Protein AF-A0A4Y9Z5E1-F1 (afdb_monomer_lite)

Secondary structure (DSSP, 8-state):
--HHHHHHHHHHHHHHHHHHHHHHHHHHHHHHHHHHHHHHHH-HHHH-SSSS-TT-TTTHHHHHHHHHHHHHHHHHHHHHHHHHHHHHHHHHHHHHHHHHHHHHHHHHTT----HHHHHHHHHHHHHHHHHTS--

Sequence (135 aa):
MDRATRKQDVEQAYELQTKAGLEGAARATMLGTGLAVLGHYTWPTFRRRWTTHRVSRRQTLPFKGFLVTIFTVFGLVIGAENALLAHEAERRSTEGAIRKEARIDLARRGLVATETEIAKWKAERFAAQQASRPS

pLDDT: mean 83.49, std 12.37, range [49.0, 95.38]

Radius of gyration: 27.09 Å; chains: 1; bounding box: 61×29×75 Å

Foldseek 3Di:
DDPVVVVVVVVVLVVQLQVQLQVQLVVLLVVLLVVLVVCCVPDCVNPPPDDDDPDCPPPCVVVSVVSSVVSNNVRNVVSSVVRNVVVVVVVVVVVVVLLVVQCVVCVVVVHHSDPVSSVVVVVVVVVVVVVPDDD

Organism: NCBI:txid34475

Structure (mmCIF, N/CA/C/O backbone):
data_AF-A0A4Y9Z5E1-F1
#
_entry.id   AF-A0A4Y9Z5E1-F1
#
loop_
_atom_site.group_PDB
_atom_site.id
_atom_site.type_symbol
_atom_site.label_atom_id
_atom_site.label_alt_id
_atom_site.label_comp_id
_atom_site.label_asym_id
_atom_site.label_entity_id
_atom_site.label_seq_id
_atom_site.pdbx_PDB_ins_code
_atom_site.Cartn_x
_atom_site.Cartn_y
_atom_site.Cartn_z
_atom_site.occupancy
_atom_site.B_iso_or_equiv
_atom_site.auth_seq_id
_atom_site.auth_comp_id
_atom_site.auth_asym_id
_atom_site.auth_atom_id
_atom_site.pdbx_PDB_model_num
ATOM 1 N N . MET A 1 1 ? -7.078 6.891 22.850 1.00 54.81 1 MET A N 1
ATOM 2 C CA . MET A 1 1 ? -5.973 6.180 22.174 1.00 54.81 1 MET A CA 1
ATOM 3 C C . MET A 1 1 ? -4.675 6.706 22.733 1.00 54.81 1 MET A C 1
ATOM 5 O O . MET A 1 1 ? -4.507 7.919 22.775 1.00 54.81 1 MET A O 1
ATOM 9 N N . ASP A 1 2 ? -3.814 5.814 23.207 1.00 78.06 2 ASP A N 1
ATOM 10 C CA . ASP A 1 2 ? -2.522 6.190 23.768 1.00 78.06 2 ASP A CA 1
ATOM 11 C C . ASP A 1 2 ? -1.522 6.530 22.644 1.00 78.06 2 ASP A C 1
ATOM 13 O O . ASP A 1 2 ? -1.598 5.991 21.534 1.00 78.06 2 ASP A O 1
ATOM 17 N N . ARG A 1 3 ? -0.588 7.452 22.903 1.00 78.25 3 ARG A N 1
ATOM 18 C CA . ARG A 1 3 ? 0.410 7.907 21.915 1.00 78.25 3 ARG A CA 1
ATOM 19 C C . ARG A 1 3 ? 1.299 6.750 21.454 1.00 78.25 3 ARG A C 1
ATOM 21 O O . ARG A 1 3 ? 1.711 6.733 20.294 1.00 78.25 3 ARG A O 1
ATOM 28 N N . ALA A 1 4 ? 1.560 5.798 22.349 1.00 78.12 4 ALA A N 1
ATOM 29 C CA . ALA A 1 4 ? 2.317 4.585 22.066 1.00 78.12 4 ALA A CA 1
ATOM 30 C C . ALA A 1 4 ? 1.601 3.685 21.045 1.00 78.12 4 ALA A C 1
ATOM 32 O O . ALA A 1 4 ? 2.211 3.304 20.048 1.00 78.12 4 ALA A O 1
ATOM 33 N N . THR A 1 5 ? 0.299 3.437 21.226 1.00 79.75 5 THR A N 1
ATOM 34 C CA . THR A 1 5 ? -0.511 2.619 20.305 1.00 79.75 5 THR A CA 1
ATOM 35 C C . THR A 1 5 ? -0.575 3.242 18.913 1.00 79.75 5 THR A C 1
ATOM 37 O O . THR A 1 5 ? -0.329 2.566 17.923 1.00 79.75 5 THR A O 1
ATOM 40 N N . ARG A 1 6 ? -0.783 4.566 18.829 1.00 81.69 6 ARG A N 1
ATOM 41 C CA . ARG A 1 6 ? -0.787 5.274 17.538 1.00 81.69 6 ARG A CA 1
ATOM 42 C C . ARG A 1 6 ? 0.555 5.162 16.814 1.00 81.69 6 ARG A C 1
ATOM 44 O O . ARG A 1 6 ? 0.583 5.049 15.596 1.00 81.69 6 ARG A O 1
ATOM 51 N N . LYS A 1 7 ? 1.670 5.235 17.548 1.00 84.62 7 LYS A N 1
ATOM 52 C CA . LYS A 1 7 ? 3.004 5.104 16.952 1.00 84.62 7 LYS A CA 1
ATOM 53 C C . LYS A 1 7 ? 3.216 3.695 16.393 1.00 84.62 7 LYS A C 1
ATOM 55 O O . LYS A 1 7 ? 3.721 3.572 15.288 1.00 84.62 7 LYS A O 1
ATOM 60 N N . GLN A 1 8 ? 2.792 2.667 17.127 1.00 86.19 8 GLN A N 1
ATOM 61 C CA . GLN A 1 8 ? 2.871 1.275 16.677 1.00 86.19 8 GLN A CA 1
ATOM 62 C C . GLN A 1 8 ? 2.024 1.020 15.426 1.00 86.19 8 GLN A C 1
ATOM 64 O O . GLN A 1 8 ? 2.520 0.404 14.489 1.00 86.19 8 GLN A O 1
ATOM 69 N N . ASP A 1 9 ? 0.793 1.539 15.378 1.00 84.81 9 ASP A N 1
ATOM 70 C CA . ASP A 1 9 ? -0.071 1.406 14.197 1.00 84.81 9 ASP A CA 1
ATOM 71 C C . ASP A 1 9 ? 0.572 2.047 12.949 1.00 84.81 9 ASP A C 1
ATOM 73 O O . ASP A 1 9 ? 0.539 1.470 11.863 1.00 84.81 9 ASP A O 1
ATOM 77 N N . VAL A 1 10 ? 1.194 3.224 13.101 1.00 87.38 10 VAL A N 1
ATOM 78 C CA . VAL A 1 10 ? 1.891 3.918 12.002 1.00 87.38 10 VAL A CA 1
ATOM 79 C C . VAL A 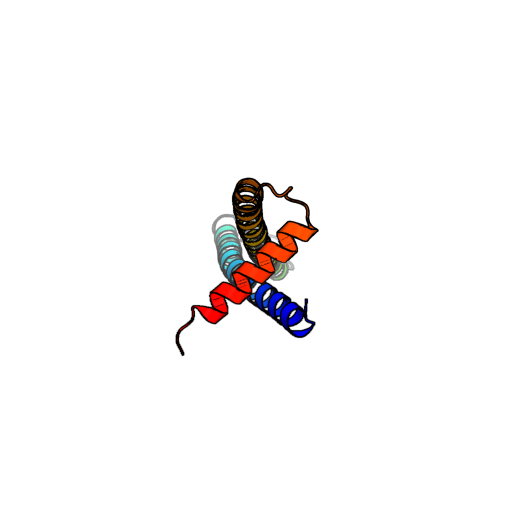1 10 ? 3.127 3.147 11.544 1.00 87.38 10 VAL A C 1
ATOM 81 O O . VAL A 1 10 ? 3.331 2.999 10.343 1.00 87.38 10 VAL A O 1
ATOM 84 N N . GLU A 1 11 ? 3.935 2.648 12.480 1.00 89.31 11 GLU A N 1
ATOM 85 C CA . GLU A 1 11 ? 5.130 1.855 12.166 1.00 89.31 11 GLU A CA 1
ATOM 86 C C . GLU A 1 11 ? 4.749 0.589 11.388 1.00 89.31 11 GLU A C 1
ATOM 88 O O . GLU A 1 11 ? 5.323 0.296 10.343 1.00 89.31 11 GLU A O 1
ATOM 93 N N . GLN A 1 12 ? 3.705 -0.113 11.837 1.00 87.19 12 GLN A N 1
ATOM 94 C CA . GLN A 1 12 ? 3.227 -1.330 11.190 1.00 87.19 12 GLN A CA 1
ATOM 95 C C . GLN A 1 12 ? 2.697 -1.065 9.773 1.00 87.19 12 GLN A C 1
ATOM 97 O O . GLN A 1 12 ? 3.001 -1.817 8.844 1.00 87.19 12 GLN A O 1
ATOM 102 N N . ALA A 1 13 ? 1.930 0.013 9.584 1.00 87.69 13 ALA A N 1
ATOM 103 C CA . ALA A 1 13 ? 1.466 0.419 8.259 1.00 87.69 13 ALA A CA 1
ATOM 104 C C . ALA A 1 13 ? 2.643 0.782 7.337 1.00 87.69 13 ALA A C 1
ATOM 106 O O . ALA A 1 13 ? 2.660 0.391 6.168 1.00 87.69 13 ALA A O 1
ATOM 107 N N . TYR A 1 14 ? 3.652 1.476 7.871 1.00 88.06 14 TYR A N 1
ATOM 108 C CA . TYR A 1 14 ? 4.848 1.863 7.129 1.00 88.06 14 TYR A CA 1
ATOM 109 C C . TYR A 1 14 ? 5.691 0.655 6.699 1.00 88.06 14 TYR A C 1
ATOM 111 O O . TYR A 1 14 ? 6.119 0.583 5.544 1.00 88.06 14 TYR A O 1
ATOM 119 N N . GLU A 1 15 ? 5.901 -0.321 7.584 1.00 91.75 15 GLU A N 1
ATOM 120 C CA . GLU A 1 15 ? 6.613 -1.560 7.253 1.00 91.75 15 GLU A CA 1
ATOM 121 C C . GLU A 1 15 ? 5.899 -2.340 6.142 1.00 91.75 15 GLU A C 1
ATOM 123 O O . GLU A 1 15 ? 6.536 -2.777 5.176 1.00 91.75 15 GLU A O 1
ATOM 128 N N . LEU A 1 16 ? 4.571 -2.467 6.237 1.00 91.00 16 LEU A N 1
ATOM 129 C CA . LEU A 1 16 ? 3.755 -3.143 5.230 1.00 91.00 16 LEU A CA 1
ATOM 130 C C . LEU A 1 16 ? 3.856 -2.442 3.868 1.00 91.00 16 LEU A C 1
ATOM 132 O O . LEU A 1 16 ? 4.107 -3.093 2.850 1.00 91.00 16 LEU A O 1
ATOM 136 N N . GLN A 1 17 ? 3.714 -1.116 3.860 1.00 90.81 17 GLN A N 1
ATOM 137 C CA . GLN A 1 17 ? 3.799 -0.294 2.657 1.00 90.81 17 GLN A CA 1
ATOM 138 C C . GLN A 1 17 ? 5.187 -0.376 2.013 1.00 90.81 17 GLN A C 1
ATOM 140 O O . GLN A 1 17 ? 5.301 -0.540 0.798 1.00 90.81 17 GLN A O 1
ATOM 145 N N . THR A 1 18 ? 6.247 -0.312 2.820 1.00 91.62 18 THR A N 1
ATOM 146 C CA . THR A 1 18 ? 7.635 -0.369 2.342 1.00 91.62 18 THR A CA 1
ATOM 147 C C . THR A 1 18 ? 7.948 -1.731 1.733 1.00 91.62 18 THR A C 1
ATOM 149 O O . THR A 1 18 ? 8.514 -1.807 0.641 1.00 91.62 18 THR A O 1
ATOM 152 N N . LYS A 1 19 ? 7.540 -2.819 2.397 1.00 93.25 19 LYS A N 1
ATOM 153 C CA . LYS A 1 19 ? 7.755 -4.183 1.905 1.00 93.25 19 LYS A CA 1
ATOM 154 C C . LYS A 1 19 ? 7.018 -4.433 0.590 1.00 93.25 19 LYS A C 1
ATOM 156 O O . LYS A 1 19 ? 7.622 -4.926 -0.362 1.00 93.25 19 LYS A O 1
ATOM 161 N N . ALA A 1 20 ? 5.738 -4.070 0.523 1.00 93.06 20 ALA A N 1
ATOM 162 C CA . ALA A 1 20 ? 4.932 -4.246 -0.682 1.00 93.06 20 ALA A CA 1
ATOM 163 C C . ALA A 1 20 ? 5.401 -3.347 -1.833 1.00 93.06 20 ALA A C 1
ATOM 165 O O . ALA A 1 20 ? 5.439 -3.781 -2.985 1.00 93.06 20 ALA A O 1
ATOM 166 N N . GLY A 1 21 ? 5.821 -2.117 -1.524 1.00 92.25 21 GLY A N 1
ATOM 167 C CA . GLY A 1 21 ? 6.448 -1.224 -2.488 1.00 92.25 21 GLY A CA 1
ATOM 168 C C . GLY A 1 21 ? 7.728 -1.829 -3.059 1.00 92.25 21 GLY A C 1
ATOM 169 O O . GLY A 1 21 ? 7.885 -1.890 -4.275 1.00 92.25 21 GLY A O 1
ATOM 170 N N . LEU A 1 22 ? 8.628 -2.337 -2.212 1.00 94.69 22 LEU A N 1
ATOM 171 C CA . LEU A 1 22 ? 9.879 -2.951 -2.665 1.00 94.69 22 LEU A CA 1
ATOM 172 C C . LEU A 1 22 ? 9.628 -4.166 -3.571 1.00 94.69 22 LEU A C 1
ATOM 174 O O . LEU A 1 22 ? 10.275 -4.317 -4.609 1.00 94.69 22 LEU A O 1
ATOM 178 N N . GLU A 1 23 ? 8.660 -5.007 -3.212 1.00 94.38 23 GLU A N 1
ATOM 179 C CA . GLU A 1 23 ? 8.245 -6.144 -4.032 1.00 94.38 23 GLU A CA 1
ATOM 180 C C . GLU A 1 23 ? 7.656 -5.699 -5.381 1.00 94.38 23 GLU A C 1
ATOM 182 O O . GLU A 1 23 ? 8.024 -6.235 -6.432 1.00 94.38 23 GLU A O 1
ATOM 187 N N . GLY A 1 24 ? 6.786 -4.685 -5.376 1.00 92.44 24 GLY A N 1
ATOM 188 C CA . GLY A 1 24 ? 6.225 -4.091 -6.588 1.00 92.44 24 GLY A CA 1
ATOM 189 C C . GLY A 1 24 ? 7.302 -3.488 -7.493 1.00 92.44 24 GLY A C 1
ATOM 190 O O . GLY A 1 24 ? 7.312 -3.741 -8.701 1.00 92.44 24 GLY A O 1
ATOM 191 N N . ALA A 1 25 ? 8.262 -2.770 -6.909 1.00 93.06 25 ALA A N 1
ATOM 192 C CA . ALA A 1 25 ? 9.406 -2.198 -7.608 1.00 93.06 25 ALA A CA 1
ATOM 193 C C . ALA A 1 25 ? 10.262 -3.287 -8.262 1.00 93.06 25 ALA A C 1
ATOM 195 O O . ALA A 1 25 ? 10.591 -3.179 -9.444 1.00 93.06 25 ALA A O 1
ATOM 196 N N . ALA A 1 26 ? 10.587 -4.360 -7.536 1.00 95.38 26 ALA A N 1
ATOM 197 C CA . ALA A 1 26 ? 11.366 -5.478 -8.062 1.00 95.38 26 ALA A CA 1
ATOM 198 C C . ALA A 1 26 ? 10.659 -6.150 -9.251 1.00 95.38 26 ALA A C 1
ATOM 200 O O . ALA A 1 26 ? 11.258 -6.323 -10.317 1.00 95.38 26 ALA A O 1
ATOM 201 N N . ARG A 1 27 ? 9.363 -6.459 -9.108 1.00 92.94 27 ARG A N 1
ATOM 202 C CA . ARG A 1 27 ? 8.545 -7.066 -10.172 1.00 92.94 27 ARG A CA 1
ATOM 203 C C . ARG A 1 27 ? 8.480 -6.176 -11.413 1.00 92.94 27 ARG A C 1
ATOM 205 O O . ARG A 1 27 ? 8.753 -6.641 -12.519 1.00 92.94 27 ARG A O 1
ATOM 212 N N . ALA A 1 28 ? 8.183 -4.891 -11.244 1.00 92.81 28 ALA A N 1
ATOM 213 C CA . ALA A 1 28 ? 8.081 -3.966 -12.366 1.00 92.81 28 ALA A CA 1
ATOM 214 C C . ALA A 1 28 ? 9.441 -3.668 -13.017 1.00 92.81 28 ALA A C 1
ATOM 216 O O . ALA A 1 28 ? 9.509 -3.525 -14.233 1.00 92.81 28 ALA A O 1
ATOM 217 N N . THR A 1 29 ? 10.536 -3.662 -12.252 1.00 93.81 29 THR A N 1
ATOM 218 C CA . THR A 1 29 ? 11.900 -3.534 -12.799 1.00 93.81 29 THR A CA 1
ATOM 219 C C . THR A 1 29 ? 12.241 -4.709 -13.710 1.00 93.81 29 THR A C 1
ATOM 221 O O . THR A 1 29 ? 12.797 -4.503 -14.791 1.00 93.81 29 THR A O 1
ATOM 224 N N . MET A 1 30 ? 11.883 -5.937 -13.313 1.00 93.56 30 MET A N 1
ATOM 225 C CA . MET A 1 30 ? 12.061 -7.119 -14.163 1.00 93.56 30 MET A CA 1
ATOM 226 C C . MET A 1 30 ? 11.261 -6.993 -15.462 1.00 93.56 30 MET A C 1
ATOM 228 O O . MET A 1 30 ? 11.810 -7.232 -16.538 1.00 93.56 30 MET A O 1
ATOM 232 N N . LEU A 1 31 ? 10.006 -6.538 -15.384 1.00 92.06 31 LEU A N 1
ATOM 233 C CA . LEU A 1 31 ? 9.174 -6.282 -16.564 1.00 92.06 31 LEU A CA 1
ATOM 234 C C . LEU A 1 31 ? 9.766 -5.185 -17.461 1.00 92.06 31 LEU A C 1
ATOM 236 O O . LEU A 1 31 ? 9.916 -5.393 -18.662 1.00 92.06 31 LEU A O 1
ATOM 240 N N . GLY A 1 32 ? 10.162 -4.046 -16.891 1.00 88.31 32 GLY A N 1
ATOM 241 C CA . GLY A 1 32 ? 10.751 -2.927 -17.627 1.00 88.31 32 GLY A CA 1
ATOM 242 C C . GLY A 1 32 ? 12.075 -3.295 -18.296 1.00 88.31 32 GLY A C 1
ATOM 243 O O . GLY A 1 32 ? 12.311 -2.941 -19.450 1.00 88.31 32 GLY A O 1
ATOM 244 N N . THR A 1 33 ? 12.913 -4.079 -17.614 1.00 90.56 33 THR A N 1
ATOM 245 C CA . THR A 1 33 ? 14.162 -4.610 -18.178 1.00 90.56 33 THR A CA 1
ATOM 246 C C . THR A 1 33 ? 13.868 -5.603 -19.298 1.00 90.56 33 THR A C 1
ATOM 248 O O . THR A 1 33 ? 14.461 -5.502 -20.371 1.00 90.56 33 THR A O 1
ATOM 251 N N . GLY A 1 34 ? 12.912 -6.514 -19.098 1.00 88.69 34 GLY A N 1
ATOM 252 C CA . GLY A 1 34 ? 12.457 -7.452 -20.123 1.00 88.69 34 GLY A CA 1
ATOM 253 C C . GLY A 1 34 ? 11.951 -6.738 -21.377 1.00 88.69 34 GLY A C 1
ATOM 254 O O . GLY A 1 34 ? 12.371 -7.069 -22.483 1.00 88.69 34 GLY A O 1
ATOM 255 N N . LEU A 1 35 ? 11.137 -5.691 -21.218 1.00 87.00 35 LEU A N 1
ATOM 256 C CA . LEU A 1 35 ? 10.654 -4.857 -22.321 1.00 87.00 35 LEU A CA 1
ATOM 257 C C . LEU A 1 35 ? 11.788 -4.093 -23.015 1.00 87.00 35 LEU A C 1
ATOM 259 O O . LEU A 1 35 ? 11.819 -4.026 -24.243 1.00 87.00 35 LEU A O 1
ATOM 263 N N . ALA A 1 36 ? 12.750 -3.556 -22.260 1.00 85.81 36 ALA A N 1
ATOM 264 C CA . ALA A 1 36 ? 13.911 -2.868 -22.822 1.00 85.81 36 ALA A CA 1
ATOM 265 C C . ALA A 1 36 ? 14.823 -3.819 -23.619 1.00 85.81 36 ALA A C 1
ATOM 267 O O . ALA A 1 36 ? 15.357 -3.438 -24.666 1.00 85.81 36 ALA A O 1
ATOM 268 N N . VAL A 1 37 ? 14.983 -5.058 -23.145 1.00 85.75 37 VAL A N 1
ATOM 269 C CA . VAL A 1 37 ? 15.709 -6.127 -23.839 1.00 85.75 37 VAL A CA 1
ATOM 270 C C . VAL A 1 37 ? 14.950 -6.531 -25.099 1.00 85.75 37 VAL A C 1
ATOM 272 O O . VAL A 1 37 ? 15.512 -6.447 -26.188 1.00 85.75 37 VAL A O 1
ATOM 275 N N . LEU A 1 38 ? 13.668 -6.882 -24.990 1.00 85.75 38 LEU A N 1
ATOM 276 C CA . LEU A 1 38 ? 12.841 -7.263 -26.135 1.00 85.75 38 LEU A CA 1
ATOM 277 C C . LEU A 1 38 ? 12.822 -6.168 -27.200 1.00 85.75 38 LEU A C 1
ATOM 279 O O . LEU A 1 38 ? 13.156 -6.448 -28.345 1.00 85.75 38 LEU A O 1
ATOM 283 N N . GLY A 1 39 ? 12.556 -4.914 -26.825 1.00 81.88 39 GLY A N 1
ATOM 284 C CA . GLY A 1 39 ? 12.573 -3.778 -27.750 1.00 81.88 39 GLY A CA 1
ATOM 285 C C . GLY A 1 39 ? 13.931 -3.574 -28.428 1.00 81.88 39 GLY A C 1
ATOM 286 O O . GLY A 1 39 ? 13.994 -3.196 -29.598 1.00 81.88 39 GLY A O 1
ATOM 287 N N . HIS A 1 40 ? 15.033 -3.894 -27.742 1.00 79.75 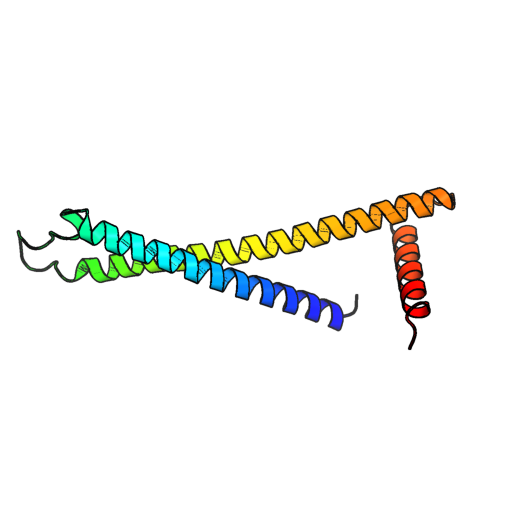40 HIS A N 1
ATOM 288 C CA . HIS A 1 40 ? 16.361 -3.883 -28.350 1.00 79.75 40 HIS A CA 1
ATOM 289 C C . HIS A 1 40 ? 16.569 -5.005 -29.382 1.00 79.75 40 HIS A C 1
ATOM 291 O O . HIS A 1 40 ? 17.344 -4.825 -30.332 1.00 79.75 40 HIS A O 1
ATOM 297 N N . TYR A 1 41 ? 15.901 -6.150 -29.215 1.00 78.19 41 TYR A N 1
ATOM 298 C CA . TYR A 1 41 ? 16.026 -7.285 -30.124 1.00 78.19 41 TYR A CA 1
ATOM 299 C C . TYR A 1 41 ? 15.014 -7.295 -31.276 1.00 78.19 41 TYR A C 1
ATOM 301 O O . TYR A 1 41 ? 15.362 -7.763 -32.359 1.00 78.19 41 TYR A O 1
ATOM 309 N N . THR A 1 42 ? 13.812 -6.754 -31.077 1.00 82.69 42 THR A N 1
ATOM 310 C CA . THR A 1 42 ? 12.715 -6.808 -32.053 1.00 82.69 42 THR A CA 1
ATOM 311 C C . THR A 1 42 ? 12.667 -5.600 -32.980 1.00 82.69 42 THR A C 1
ATOM 313 O O . THR A 1 42 ? 12.308 -5.758 -34.145 1.00 82.69 42 THR A O 1
ATOM 316 N N . TRP A 1 43 ? 13.059 -4.404 -32.521 1.00 72.12 43 TRP A N 1
ATOM 317 C CA . TRP A 1 43 ? 12.936 -3.192 -33.332 1.00 72.12 43 TRP A CA 1
ATOM 318 C C . TRP A 1 43 ? 14.271 -2.766 -33.954 1.00 72.12 43 TRP A C 1
ATOM 320 O O . TRP A 1 43 ? 15.198 -2.365 -33.236 1.00 72.12 43 TRP A O 1
ATOM 330 N N . PRO A 1 44 ? 14.374 -2.731 -35.298 1.00 64.25 44 PRO A N 1
ATOM 331 C CA . PRO A 1 44 ? 15.539 -2.188 -35.966 1.00 64.25 44 PRO A CA 1
ATOM 332 C C . PRO A 1 44 ? 15.783 -0.742 -35.554 1.00 64.25 44 PRO A C 1
ATOM 334 O O . PRO A 1 44 ? 16.906 -0.424 -35.254 1.00 64.25 44 PRO A O 1
ATOM 337 N N . THR A 1 45 ? 14.798 0.137 -35.400 1.00 63.56 45 THR A N 1
ATOM 338 C CA . THR A 1 45 ? 15.031 1.536 -34.968 1.00 63.56 45 THR A CA 1
ATOM 339 C C . THR A 1 45 ? 15.641 1.671 -33.560 1.00 63.56 45 THR A C 1
ATOM 341 O O . THR A 1 45 ? 16.442 2.576 -33.333 1.00 63.56 45 THR A O 1
ATOM 344 N N . PHE A 1 46 ? 15.371 0.732 -32.643 1.00 59.78 46 PHE A N 1
ATOM 345 C CA . PHE A 1 46 ? 15.982 0.657 -31.301 1.00 59.78 46 PHE A CA 1
ATOM 346 C C . PHE A 1 46 ? 17.385 0.010 -31.290 1.00 59.78 46 PHE A C 1
ATOM 348 O O . PHE A 1 46 ? 18.123 0.107 -30.301 1.00 59.78 46 PHE A O 1
ATOM 355 N N . ARG A 1 47 ? 17.760 -0.672 -32.382 1.00 59.97 47 ARG A N 1
ATOM 356 C CA . ARG A 1 47 ? 19.051 -1.361 -32.595 1.00 59.97 47 ARG A CA 1
ATOM 357 C C . ARG A 1 47 ? 19.964 -0.643 -33.609 1.00 59.97 47 ARG A C 1
ATOM 359 O O . ARG A 1 47 ? 21.185 -0.687 -33.503 1.00 59.97 47 ARG A O 1
ATOM 366 N N . ARG A 1 48 ? 19.375 0.028 -34.594 1.00 49.00 48 ARG A N 1
ATOM 367 C CA . ARG A 1 48 ? 19.912 0.442 -35.902 1.00 49.00 48 ARG A CA 1
ATOM 368 C C . ARG A 1 48 ? 20.018 1.961 -35.968 1.00 49.00 48 ARG A C 1
ATOM 370 O O . ARG A 1 48 ? 19.654 2.587 -36.954 1.00 49.00 48 ARG A O 1
ATOM 377 N N . ARG A 1 49 ? 20.615 2.552 -34.937 1.00 49.53 49 ARG A N 1
ATOM 378 C CA . ARG A 1 49 ? 21.305 3.844 -35.064 1.00 49.53 49 ARG A CA 1
ATOM 379 C C . ARG A 1 49 ? 22.786 3.595 -35.350 1.00 49.53 49 ARG A C 1
ATOM 381 O O . ARG A 1 49 ? 23.653 4.037 -34.604 1.00 49.53 49 ARG A O 1
ATOM 388 N N . TRP A 1 50 ? 23.060 2.769 -36.362 1.00 52.09 50 TRP A N 1
ATOM 389 C CA . TRP A 1 50 ? 24.414 2.295 -36.672 1.00 52.09 50 TRP A CA 1
ATOM 390 C C . TRP A 1 50 ? 24.827 2.479 -38.131 1.00 52.09 50 TRP A C 1
ATOM 392 O O . TRP A 1 50 ? 26.016 2.603 -38.386 1.00 52.09 50 TRP A O 1
ATOM 402 N N . THR A 1 51 ? 23.903 2.541 -39.091 1.00 55.75 51 THR A N 1
ATOM 403 C CA . THR A 1 51 ? 24.286 2.470 -40.516 1.00 55.75 51 THR A CA 1
ATOM 404 C C . THR A 1 51 ? 24.185 3.769 -41.306 1.00 55.75 51 THR A C 1
ATOM 406 O O . THR A 1 51 ? 24.567 3.771 -42.469 1.00 55.75 51 THR A O 1
ATOM 409 N N . THR A 1 52 ? 23.784 4.894 -40.708 1.00 56.66 52 THR A N 1
ATOM 410 C CA . THR A 1 52 ? 23.829 6.174 -41.431 1.00 56.66 52 THR A CA 1
ATOM 411 C C . THR A 1 52 ? 24.073 7.329 -40.459 1.00 56.66 52 THR A C 1
ATOM 413 O O . THR A 1 52 ? 23.262 7.596 -39.579 1.00 56.66 52 THR A O 1
ATOM 416 N N . HIS A 1 53 ? 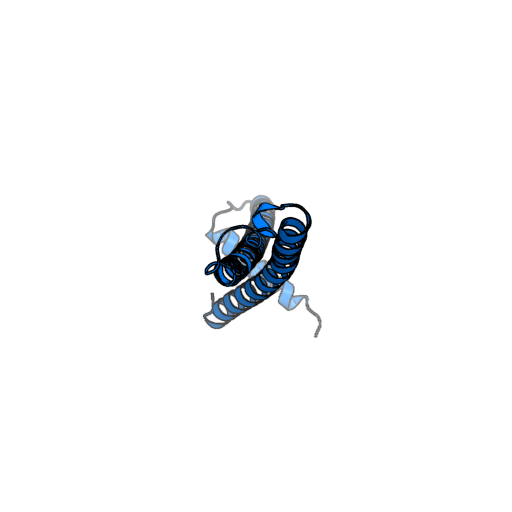25.235 7.967 -40.615 1.00 52.12 53 HIS A N 1
ATOM 417 C CA . HIS A 1 53 ? 25.811 9.077 -39.842 1.00 52.12 53 HIS A CA 1
ATOM 418 C C . HIS A 1 53 ? 26.286 8.810 -38.395 1.00 52.12 53 HIS A C 1
ATOM 420 O O . HIS A 1 53 ? 25.536 8.509 -37.466 1.00 52.12 53 HIS A O 1
ATOM 426 N N . ARG A 1 54 ? 27.612 8.975 -38.228 1.00 58.00 54 ARG A N 1
ATOM 427 C CA . ARG A 1 54 ? 28.357 9.065 -36.960 1.00 58.00 54 ARG A CA 1
ATOM 428 C C . ARG A 1 54 ? 27.711 10.098 -36.022 1.00 58.00 54 ARG A C 1
ATOM 430 O O . ARG A 1 54 ? 27.054 11.021 -36.474 1.00 58.00 54 ARG A O 1
ATOM 437 N N . VAL A 1 55 ? 27.996 9.948 -34.726 1.00 50.16 55 VAL A N 1
ATOM 438 C CA . VAL A 1 55 ? 27.722 10.837 -33.569 1.00 50.16 55 VAL A CA 1
ATOM 439 C C . VAL A 1 55 ? 26.635 10.355 -32.598 1.00 50.16 55 VAL A C 1
ATOM 441 O O . VAL A 1 55 ? 26.749 10.610 -31.404 1.00 50.16 55 VAL A O 1
ATOM 444 N N . SER A 1 56 ? 25.659 9.535 -32.985 1.00 50.34 56 SER A N 1
ATOM 445 C CA . SER A 1 56 ? 24.520 9.306 -32.072 1.00 50.34 56 SER A CA 1
ATOM 446 C C . SER A 1 56 ? 24.400 7.938 -31.395 1.00 50.34 56 SER A C 1
ATOM 448 O O . SER A 1 56 ? 23.339 7.567 -30.891 1.00 50.34 56 SER A O 1
ATOM 450 N N . ARG A 1 57 ? 25.498 7.188 -31.325 1.00 49.91 57 ARG A N 1
ATOM 451 C CA . ARG A 1 57 ? 25.522 5.834 -30.750 1.00 49.91 57 ARG A CA 1
ATOM 452 C C . ARG A 1 57 ? 25.381 5.802 -29.214 1.00 49.91 57 ARG A C 1
ATOM 454 O O . ARG A 1 57 ? 25.031 4.768 -28.659 1.00 49.91 57 ARG A O 1
ATOM 461 N N . ARG A 1 58 ? 25.634 6.924 -28.522 1.00 54.41 58 ARG A N 1
ATOM 462 C CA . ARG A 1 58 ? 25.609 7.031 -27.043 1.00 54.41 58 ARG A CA 1
ATOM 463 C C . ARG A 1 58 ? 24.277 7.522 -26.454 1.00 54.41 58 ARG A C 1
ATOM 465 O O . ARG A 1 58 ? 24.081 7.424 -25.250 1.00 54.41 58 ARG A O 1
ATOM 472 N N . GLN A 1 59 ? 23.348 8.012 -27.276 1.00 57.81 59 GLN A N 1
ATOM 473 C CA . GLN A 1 59 ? 22.157 8.722 -26.786 1.00 57.81 59 GLN A CA 1
ATOM 474 C C . GLN A 1 59 ? 21.012 7.800 -26.319 1.00 57.81 59 GLN A C 1
ATOM 476 O O . GLN A 1 59 ? 20.113 8.248 -25.617 1.00 57.81 59 GLN A O 1
ATOM 481 N N . THR A 1 60 ? 21.026 6.508 -26.670 1.00 65.00 60 THR A N 1
ATOM 482 C CA . THR A 1 60 ? 19.930 5.576 -26.338 1.00 65.00 60 THR A CA 1
ATOM 483 C C . THR A 1 60 ? 20.131 4.819 -25.022 1.00 65.00 60 THR A C 1
ATOM 485 O O . THR A 1 60 ? 19.190 4.189 -24.549 1.00 65.00 60 THR A O 1
ATOM 488 N N . LEU A 1 61 ? 21.331 4.852 -24.423 1.00 71.94 61 LEU A N 1
ATOM 489 C CA . LEU A 1 61 ? 21.577 4.259 -23.099 1.00 71.94 61 LEU A CA 1
ATOM 490 C C . LEU A 1 61 ? 20.827 5.010 -21.984 1.00 71.94 61 LEU A C 1
ATOM 492 O O . LEU A 1 61 ? 20.123 4.342 -21.227 1.00 71.94 61 LEU A O 1
ATOM 496 N N . PRO A 1 62 ? 20.866 6.361 -21.928 1.00 82.00 62 PRO A N 1
ATOM 497 C CA . PRO A 1 62 ? 20.050 7.119 -20.982 1.00 82.00 62 PRO A CA 1
ATOM 498 C C . PRO A 1 62 ? 18.555 6.834 -21.135 1.00 82.00 62 PRO A C 1
ATOM 500 O O . PRO A 1 62 ? 17.865 6.652 -20.143 1.00 82.00 62 PRO A O 1
ATOM 503 N N . PHE A 1 63 ? 18.061 6.720 -22.372 1.00 79.81 63 PHE A N 1
ATOM 504 C CA . PHE A 1 63 ? 16.647 6.447 -22.638 1.00 79.81 63 PHE A CA 1
ATOM 505 C C . PHE A 1 63 ? 16.204 5.063 -22.145 1.00 79.81 63 PHE A C 1
ATOM 507 O O . PHE A 1 63 ? 15.150 4.930 -21.535 1.00 79.81 63 PHE A O 1
ATOM 514 N N . LYS A 1 64 ? 17.026 4.028 -22.355 1.00 80.75 64 LYS A N 1
ATOM 515 C CA . LYS A 1 64 ? 16.746 2.681 -21.834 1.00 80.75 64 LYS A CA 1
ATOM 516 C C . LYS A 1 64 ? 16.765 2.642 -20.309 1.00 80.75 64 LYS A C 1
ATOM 518 O O . LYS A 1 64 ? 15.880 2.034 -19.719 1.00 80.75 64 LYS A O 1
ATOM 523 N N . GLY A 1 65 ? 17.744 3.304 -19.689 1.00 85.44 65 GLY A N 1
ATOM 524 C CA . GLY A 1 65 ? 17.797 3.449 -18.234 1.00 85.44 65 GLY A CA 1
ATOM 525 C C . GLY A 1 65 ? 16.557 4.164 -17.701 1.00 85.44 65 GLY A C 1
ATOM 526 O O . GLY A 1 65 ? 15.903 3.656 -16.802 1.00 85.44 65 GLY A O 1
ATOM 527 N N . PHE A 1 66 ? 16.173 5.276 -18.330 1.00 87.62 66 PHE A N 1
ATOM 528 C CA . PHE A 1 66 ? 14.974 6.034 -17.978 1.00 87.62 66 PHE A CA 1
ATOM 529 C C . PHE A 1 66 ? 13.693 5.197 -18.074 1.00 87.62 66 PHE A C 1
ATOM 531 O O . PHE A 1 66 ? 12.874 5.244 -17.160 1.00 87.62 66 PHE A O 1
ATOM 538 N N . LEU A 1 67 ? 13.541 4.382 -19.125 1.00 87.81 67 LEU A N 1
ATOM 539 C CA . LEU A 1 67 ? 12.412 3.458 -19.246 1.00 87.81 67 LEU A CA 1
ATOM 540 C C . LEU A 1 67 ? 12.357 2.482 -18.068 1.00 87.81 67 LEU A C 1
ATOM 542 O O . LEU A 1 67 ? 11.311 2.365 -17.437 1.00 87.81 67 LEU A O 1
ATOM 546 N N . VAL A 1 68 ? 13.472 1.821 -17.736 1.00 91.56 68 VAL A N 1
ATOM 547 C CA . VAL A 1 68 ? 13.519 0.891 -16.596 1.00 91.56 68 VAL A CA 1
ATOM 548 C C . VAL A 1 68 ? 13.172 1.617 -15.296 1.00 91.56 68 VAL A C 1
ATOM 550 O O . VAL A 1 68 ? 12.322 1.131 -14.557 1.00 91.56 68 VAL A O 1
ATOM 553 N N . THR A 1 69 ? 13.729 2.808 -15.063 1.00 91.06 69 THR A N 1
ATOM 554 C CA . THR A 1 69 ? 13.436 3.613 -13.870 1.00 91.06 69 THR A CA 1
ATOM 555 C C . THR A 1 69 ? 11.956 3.977 -13.756 1.00 91.06 69 THR A C 1
ATOM 557 O O . THR A 1 69 ? 11.409 3.894 -12.660 1.00 91.06 69 THR A O 1
ATOM 560 N N . ILE A 1 70 ? 11.279 4.332 -14.858 1.00 93.38 70 ILE A N 1
ATOM 561 C CA . ILE A 1 70 ? 9.829 4.593 -14.839 1.00 93.38 70 ILE A CA 1
ATOM 562 C C . ILE A 1 70 ? 9.074 3.353 -14.366 1.00 93.38 70 ILE A C 1
ATOM 564 O O . ILE A 1 70 ? 8.236 3.460 -13.474 1.00 93.38 70 ILE A O 1
ATOM 568 N N . PHE A 1 71 ? 9.381 2.179 -14.923 1.00 93.12 71 PHE A N 1
ATOM 569 C CA . PHE A 1 71 ? 8.738 0.936 -14.498 1.00 93.12 71 PHE A CA 1
ATOM 570 C C . PHE A 1 71 ? 9.023 0.628 -13.024 1.00 93.12 71 PHE A C 1
ATOM 572 O O . PHE A 1 71 ? 8.104 0.270 -12.294 1.00 93.12 71 PHE A O 1
ATOM 579 N N . THR A 1 72 ? 10.262 0.814 -12.564 1.00 93.62 72 THR A N 1
ATOM 580 C CA . THR A 1 72 ? 10.642 0.619 -11.159 1.00 93.62 72 THR A CA 1
ATOM 581 C C . THR A 1 72 ? 9.847 1.526 -10.220 1.00 93.62 72 THR A C 1
ATOM 583 O O . THR A 1 72 ? 9.254 1.034 -9.263 1.00 93.62 72 THR A O 1
ATOM 586 N N . VAL A 1 73 ? 9.804 2.835 -10.494 1.00 94.31 73 VAL A N 1
ATOM 587 C CA . VAL A 1 73 ? 9.077 3.816 -9.669 1.00 94.31 73 VAL A CA 1
ATOM 588 C C . VAL A 1 73 ? 7.575 3.549 -9.709 1.00 94.31 73 VAL A C 1
ATOM 590 O O . VAL A 1 73 ? 6.921 3.579 -8.672 1.00 94.31 73 VAL A O 1
ATOM 593 N N . PHE A 1 74 ? 7.029 3.220 -10.879 1.00 95.19 74 PHE A N 1
ATOM 594 C CA . PHE A 1 74 ? 5.625 2.849 -11.013 1.00 95.19 74 PHE A CA 1
ATOM 595 C C . PHE A 1 74 ? 5.280 1.618 -10.163 1.00 95.19 74 PHE A C 1
ATOM 597 O O . PHE A 1 74 ? 4.322 1.645 -9.396 1.00 95.19 74 PHE A O 1
ATOM 604 N N . GLY A 1 75 ? 6.090 0.558 -10.237 1.00 91.50 75 GLY A N 1
ATOM 605 C CA . GLY A 1 75 ? 5.902 -0.639 -9.418 1.00 91.50 75 GLY A CA 1
ATOM 606 C C . GLY A 1 75 ? 6.021 -0.370 -7.920 1.00 91.50 75 GLY A C 1
ATOM 607 O O . GLY A 1 75 ? 5.247 -0.929 -7.146 1.00 91.50 75 GLY A O 1
ATOM 608 N N . LEU A 1 76 ? 6.950 0.505 -7.521 1.00 95.38 76 LEU A N 1
ATOM 609 C CA . LEU A 1 76 ? 7.122 0.934 -6.133 1.00 95.38 76 LEU A CA 1
ATOM 610 C C . LEU A 1 76 ? 5.841 1.578 -5.592 1.00 95.38 76 LEU A C 1
ATOM 612 O O . LEU A 1 76 ? 5.340 1.172 -4.546 1.00 95.38 76 LEU A O 1
ATOM 616 N N . VAL A 1 77 ? 5.312 2.565 -6.320 1.00 94.56 77 VAL A N 1
ATOM 617 C CA . VAL A 1 77 ? 4.138 3.340 -5.901 1.00 94.56 77 VAL A CA 1
ATOM 618 C C . VAL A 1 77 ? 2.893 2.460 -5.876 1.00 94.56 77 VAL A C 1
ATOM 620 O O . VAL A 1 77 ? 2.231 2.382 -4.848 1.00 94.56 77 VAL A O 1
ATOM 623 N N . ILE A 1 78 ? 2.619 1.720 -6.953 1.00 94.62 78 ILE A N 1
ATOM 624 C CA . ILE A 1 78 ? 1.427 0.864 -7.034 1.00 94.62 78 ILE A CA 1
ATOM 625 C C . ILE A 1 78 ? 1.477 -0.274 -6.006 1.00 94.62 78 ILE A C 1
ATOM 627 O O . ILE A 1 78 ? 0.455 -0.623 -5.417 1.00 94.62 78 ILE A O 1
ATOM 631 N N . GLY A 1 79 ? 2.655 -0.855 -5.756 1.00 93.00 79 GLY A N 1
ATOM 632 C CA . GLY A 1 79 ? 2.827 -1.866 -4.711 1.00 93.00 79 GLY A CA 1
ATOM 633 C C . GLY A 1 79 ? 2.520 -1.314 -3.317 1.00 93.00 79 GLY A C 1
ATOM 634 O O . GLY A 1 79 ? 1.776 -1.932 -2.556 1.00 93.00 79 GLY A O 1
ATOM 635 N N . ALA A 1 80 ? 3.042 -0.125 -3.013 1.00 93.12 80 ALA A N 1
ATOM 636 C CA . ALA A 1 80 ? 2.813 0.568 -1.751 1.00 93.12 80 ALA A CA 1
ATOM 637 C C . ALA A 1 80 ? 1.336 0.966 -1.557 1.00 93.12 80 ALA A C 1
ATOM 639 O O . ALA A 1 80 ? 0.759 0.687 -0.505 1.00 93.12 80 ALA A O 1
ATOM 640 N N . GLU A 1 81 ? 0.712 1.574 -2.568 1.00 93.00 81 GLU A N 1
ATOM 641 C CA . GLU A 1 81 ? -0.690 2.009 -2.521 1.00 93.00 81 GLU A CA 1
ATOM 642 C C . GLU A 1 81 ? -1.648 0.832 -2.336 1.00 93.00 81 GLU A C 1
ATOM 644 O O . GLU A 1 81 ? -2.523 0.883 -1.473 1.00 93.00 81 GLU A O 1
ATOM 649 N N . ASN A 1 82 ? -1.458 -0.261 -3.081 1.00 92.44 82 ASN A N 1
ATOM 650 C CA . ASN A 1 82 ? -2.313 -1.442 -2.956 1.00 92.44 82 ASN A CA 1
ATOM 651 C C . ASN A 1 82 ? -2.261 -2.052 -1.552 1.00 92.44 82 ASN A C 1
ATOM 653 O O . ASN A 1 82 ? -3.291 -2.475 -1.029 1.00 92.44 82 ASN A O 1
ATOM 657 N N . ALA A 1 83 ? -1.082 -2.088 -0.929 1.00 91.75 83 ALA A N 1
ATOM 658 C CA . ALA A 1 83 ? -0.938 -2.606 0.425 1.00 91.75 83 ALA A CA 1
ATOM 659 C C . ALA A 1 83 ? -1.619 -1.713 1.465 1.00 91.75 83 ALA A C 1
ATOM 661 O O . ALA A 1 83 ? -2.291 -2.224 2.362 1.00 91.75 83 ALA A O 1
ATOM 662 N N . LEU A 1 84 ? -1.503 -0.391 1.318 1.00 91.06 84 LEU A N 1
ATOM 663 C CA . LEU A 1 84 ? -2.187 0.553 2.196 1.00 91.06 84 LEU A CA 1
ATOM 664 C C . LEU A 1 84 ? -3.711 0.439 2.049 1.00 91.06 84 LEU A C 1
ATOM 666 O O . LEU A 1 84 ? -4.423 0.318 3.043 1.00 91.06 84 LEU A O 1
ATOM 670 N N . LEU A 1 85 ? -4.209 0.393 0.811 1.00 92.31 85 LEU A N 1
ATOM 671 C CA . LEU A 1 85 ? -5.632 0.226 0.517 1.00 92.31 85 LEU A CA 1
ATOM 672 C C . LEU A 1 85 ? -6.182 -1.096 1.058 1.00 92.31 85 LEU A C 1
ATOM 674 O O . LEU A 1 85 ? -7.276 -1.116 1.621 1.00 92.31 85 LEU A O 1
ATOM 678 N N . ALA A 1 86 ? -5.430 -2.189 0.921 1.00 90.31 86 ALA A N 1
ATOM 679 C CA . ALA A 1 86 ? -5.806 -3.484 1.475 1.00 90.31 86 ALA A CA 1
ATOM 680 C C . ALA A 1 86 ? -5.873 -3.440 3.009 1.00 90.31 86 ALA A C 1
ATOM 682 O O . ALA A 1 86 ? -6.854 -3.905 3.589 1.00 90.31 86 ALA A O 1
ATOM 683 N N . HIS A 1 87 ? -4.883 -2.818 3.658 1.00 89.75 87 HIS A N 1
ATOM 684 C CA . HIS A 1 87 ? -4.865 -2.650 5.111 1.00 89.75 87 HIS A CA 1
ATOM 685 C C . HIS A 1 87 ? -6.049 -1.810 5.612 1.00 89.75 87 HIS A C 1
ATOM 687 O O . HIS A 1 87 ? -6.725 -2.178 6.574 1.00 89.75 87 HIS A O 1
ATOM 693 N N . GLU A 1 88 ? -6.358 -0.698 4.941 1.00 90.12 88 GLU A N 1
ATOM 694 C CA . GLU A 1 88 ? -7.521 0.126 5.275 1.00 90.12 88 GLU A CA 1
ATOM 695 C C . GLU A 1 88 ? -8.846 -0.604 5.034 1.00 90.12 88 GLU A C 1
ATOM 697 O O . GLU A 1 88 ? -9.773 -0.483 5.838 1.00 90.12 88 GLU A O 1
ATOM 702 N N . ALA A 1 89 ? -8.957 -1.369 3.946 1.00 91.75 89 ALA A N 1
ATOM 703 C CA . ALA A 1 89 ? -10.144 -2.165 3.650 1.00 91.75 89 ALA A CA 1
ATOM 704 C C . ALA A 1 89 ? -10.381 -3.237 4.724 1.00 91.75 89 ALA A C 1
ATOM 706 O O . ALA A 1 89 ? -11.509 -3.403 5.194 1.00 91.75 89 ALA A O 1
ATOM 707 N N . GLU A 1 90 ? -9.319 -3.912 5.166 1.00 89.25 90 GLU A N 1
ATOM 708 C CA . GLU A 1 90 ? -9.368 -4.886 6.256 1.00 89.25 90 GLU A CA 1
ATOM 709 C C . GLU A 1 90 ? -9.775 -4.231 7.584 1.00 89.25 90 GLU A C 1
ATOM 711 O O . GLU A 1 90 ? -10.677 -4.726 8.270 1.00 89.25 90 GLU A O 1
ATOM 716 N N . ARG A 1 91 ? -9.193 -3.070 7.919 1.00 88.62 91 ARG A N 1
ATOM 717 C CA . ARG A 1 91 ? -9.580 -2.280 9.100 1.00 88.62 91 ARG A CA 1
ATOM 718 C C . ARG A 1 91 ? -11.061 -1.901 9.057 1.00 88.62 91 ARG A C 1
ATOM 720 O O . ARG A 1 91 ? -11.779 -2.168 10.019 1.00 88.62 91 ARG A O 1
ATOM 727 N N . ARG A 1 92 ? -11.549 -1.356 7.936 1.00 90.25 92 ARG A N 1
ATOM 728 C CA . ARG A 1 92 ? -12.967 -0.985 7.760 1.00 90.25 92 ARG A CA 1
ATOM 729 C C . ARG A 1 92 ? -13.899 -2.193 7.867 1.00 90.25 92 ARG A C 1
ATOM 731 O O . ARG A 1 92 ? -14.953 -2.084 8.492 1.00 90.25 92 ARG A O 1
ATOM 738 N N . SER A 1 93 ? -13.519 -3.336 7.294 1.00 91.19 93 SER A N 1
ATOM 739 C CA . SER A 1 93 ? -14.284 -4.587 7.392 1.00 91.19 93 SER A CA 1
ATOM 740 C C . SER A 1 93 ? -14.387 -5.064 8.843 1.00 91.19 93 SER A C 1
ATOM 742 O O . SER A 1 93 ? -15.482 -5.332 9.342 1.00 91.19 93 SER A O 1
ATOM 744 N N . THR A 1 94 ? -13.259 -5.068 9.555 1.00 89.69 94 THR A N 1
ATOM 745 C CA . THR A 1 94 ? -13.173 -5.482 10.960 1.00 89.69 94 THR A CA 1
ATOM 746 C C . THR A 1 94 ? -13.993 -4.558 11.860 1.00 89.69 94 THR A C 1
ATOM 748 O O . THR A 1 94 ? -14.810 -5.017 12.658 1.00 89.69 94 THR A O 1
ATOM 751 N N . GLU A 1 95 ? -13.852 -3.241 11.704 1.00 88.31 95 GLU A N 1
ATOM 752 C CA . GLU A 1 95 ? -14.650 -2.264 12.449 1.00 88.31 95 GLU A CA 1
ATOM 753 C C . GLU A 1 95 ? -16.146 -2.373 12.137 1.00 88.31 95 GLU A C 1
ATOM 755 O O . GLU A 1 95 ? -16.978 -2.242 13.040 1.00 88.31 95 GLU A O 1
ATOM 760 N N . GLY A 1 96 ? -16.497 -2.640 10.876 1.00 90.81 96 GLY A N 1
ATOM 761 C CA . GLY A 1 96 ? -17.869 -2.882 10.439 1.00 90.81 96 GLY A CA 1
ATOM 762 C C . GLY A 1 96 ? -18.480 -4.121 11.093 1.00 90.81 96 GLY A C 1
ATOM 763 O O . GLY A 1 96 ? -19.604 -4.053 11.598 1.00 90.81 96 GLY A O 1
ATOM 764 N N . ALA A 1 97 ? -17.732 -5.226 11.154 1.00 90.75 97 ALA A N 1
ATOM 765 C CA . ALA A 1 97 ? -18.148 -6.449 11.837 1.00 90.75 97 ALA A CA 1
ATOM 766 C C . ALA A 1 97 ? -18.371 -6.206 13.338 1.00 90.75 97 ALA A C 1
ATOM 768 O O . ALA A 1 97 ? -19.437 -6.528 13.860 1.00 90.75 97 ALA A O 1
ATOM 769 N N . ILE A 1 98 ? -17.433 -5.524 14.003 1.00 89.38 98 ILE A N 1
ATOM 770 C CA . ILE A 1 98 ? -17.541 -5.175 15.427 1.00 89.38 98 ILE A CA 1
ATOM 771 C C . ILE A 1 98 ? -18.761 -4.282 15.685 1.00 89.38 98 ILE A C 1
ATOM 773 O O . ILE A 1 98 ? -19.512 -4.510 16.632 1.00 89.38 98 ILE A O 1
ATOM 777 N N . ARG A 1 99 ? -19.003 -3.270 14.842 1.00 89.00 99 ARG A N 1
ATOM 778 C CA . ARG A 1 99 ? -20.200 -2.421 14.954 1.00 89.00 99 ARG A CA 1
ATOM 779 C C . ARG A 1 99 ? -21.484 -3.227 14.769 1.00 89.00 99 ARG A C 1
ATOM 781 O O . ARG A 1 99 ? -22.462 -2.966 15.464 1.00 89.00 99 ARG A O 1
ATOM 788 N N . LYS A 1 100 ? -21.501 -4.199 13.854 1.00 90.31 100 LYS A N 1
ATOM 789 C CA . LYS A 1 100 ? -22.654 -5.083 13.645 1.00 90.31 100 LYS A CA 1
ATOM 790 C C . LYS A 1 100 ? -22.917 -5.957 14.873 1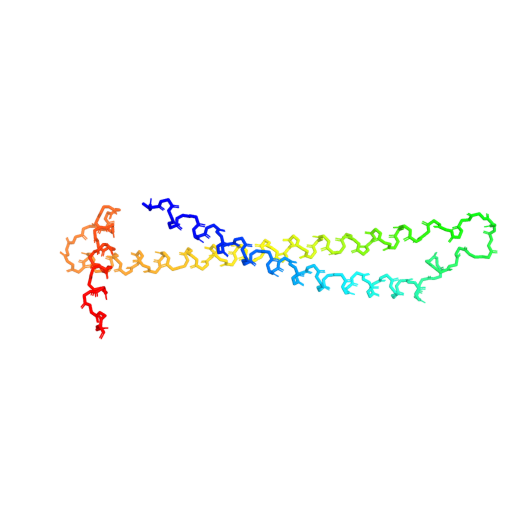.00 90.31 100 LYS A C 1
ATOM 792 O O . LYS A 1 100 ? -24.062 -6.033 15.308 1.00 90.31 100 LYS A O 1
ATOM 797 N N . GLU A 1 101 ? -21.879 -6.555 15.452 1.00 89.94 101 GLU A N 1
ATOM 798 C CA . GLU A 1 101 ? -21.982 -7.329 16.696 1.00 89.94 101 GLU A CA 1
ATOM 799 C C . GLU A 1 101 ? -22.502 -6.472 17.852 1.00 89.94 101 GLU A C 1
ATOM 801 O O . GLU A 1 101 ? -23.476 -6.851 18.502 1.00 89.94 101 GLU A O 1
ATOM 806 N N . ALA A 1 102 ? -21.925 -5.281 18.045 1.00 89.56 102 ALA A N 1
ATOM 807 C CA . ALA A 1 102 ? -22.348 -4.345 19.082 1.00 89.56 102 ALA A CA 1
ATOM 808 C C . ALA A 1 102 ? -23.827 -3.969 18.934 1.00 89.56 102 ALA A C 1
ATOM 810 O O . ALA A 1 102 ? -24.573 -3.980 19.907 1.00 89.56 102 ALA A O 1
ATOM 811 N N . ARG A 1 103 ? -24.289 -3.689 17.708 1.00 88.69 103 ARG A N 1
ATOM 812 C CA . ARG A 1 103 ? -25.701 -3.369 17.446 1.00 88.69 103 ARG A CA 1
ATOM 813 C C . ARG A 1 103 ? -26.637 -4.519 17.810 1.00 88.69 103 ARG A C 1
ATOM 815 O O . ARG A 1 103 ? -27.700 -4.262 18.365 1.00 88.69 103 ARG A O 1
ATOM 822 N N . ILE A 1 104 ? -26.262 -5.760 17.498 1.00 91.25 104 ILE A N 1
ATOM 823 C CA . ILE A 1 104 ? -27.075 -6.943 17.813 1.00 91.25 104 ILE A CA 1
ATOM 824 C C . ILE A 1 104 ? -27.137 -7.160 19.327 1.00 91.25 104 ILE A C 1
ATOM 826 O O . ILE A 1 104 ? -28.216 -7.399 19.865 1.00 91.25 104 ILE A O 1
ATOM 830 N N . ASP A 1 105 ? -26.002 -7.064 20.018 1.00 88.88 105 ASP A N 1
ATOM 831 C CA . ASP A 1 105 ? -25.934 -7.318 21.457 1.00 88.88 105 ASP A CA 1
ATOM 832 C C . ASP A 1 105 ? -26.615 -6.210 22.274 1.00 88.88 105 ASP A C 1
ATOM 834 O O . ASP A 1 105 ? -27.380 -6.492 23.193 1.00 88.88 105 ASP A O 1
ATOM 838 N N . LEU A 1 106 ? -26.438 -4.944 21.884 1.00 90.62 106 LEU A N 1
ATOM 839 C CA . LEU A 1 106 ? -27.142 -3.817 22.502 1.00 90.62 106 LEU A CA 1
ATOM 840 C C . LEU A 1 106 ? -28.656 -3.911 22.283 1.00 90.62 106 LEU A C 1
ATOM 842 O O . LEU A 1 106 ? -29.414 -3.741 23.235 1.00 90.62 106 LEU A O 1
ATOM 846 N N . ALA A 1 107 ? -29.104 -4.281 21.077 1.00 89.88 107 ALA A N 1
ATOM 847 C CA . ALA A 1 107 ? -30.525 -4.493 20.804 1.00 89.88 107 ALA A CA 1
ATOM 848 C C . ALA A 1 107 ? -31.120 -5.624 21.662 1.00 89.88 107 ALA A C 1
ATOM 850 O O . ALA A 1 107 ? -32.232 -5.483 22.166 1.00 89.88 107 ALA A O 1
ATOM 851 N N . ARG A 1 108 ? -30.375 -6.716 21.895 1.00 89.94 108 ARG A N 1
ATOM 852 C CA . ARG A 1 108 ? -30.790 -7.798 22.812 1.00 89.94 108 ARG A CA 1
ATOM 853 C C . ARG A 1 108 ? -30.936 -7.324 24.256 1.00 89.94 108 ARG A C 1
ATOM 855 O O . ARG A 1 108 ? -31.806 -7.816 24.964 1.00 89.94 108 ARG A O 1
ATOM 862 N N . ARG A 1 109 ? -30.114 -6.362 24.681 1.00 88.50 109 ARG A N 1
ATOM 863 C CA . ARG A 1 109 ? -30.195 -5.721 26.004 1.00 88.50 109 ARG A CA 1
ATOM 864 C C . ARG A 1 109 ? -31.280 -4.632 26.079 1.00 88.50 109 ARG A C 1
ATOM 866 O O . ARG A 1 109 ? -31.427 -4.008 27.123 1.00 88.50 109 A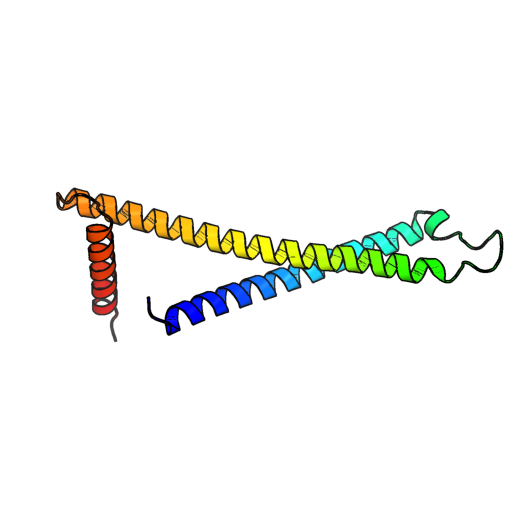RG A O 1
ATOM 873 N N . GLY A 1 110 ? -32.021 -4.382 24.994 1.00 89.19 110 GLY A N 1
ATOM 874 C CA . GLY A 1 110 ? -33.014 -3.305 24.912 1.00 89.19 110 GLY A CA 1
ATOM 875 C C . GLY A 1 110 ? -32.405 -1.900 24.836 1.00 89.19 110 GLY A C 1
ATOM 876 O O . GLY A 1 110 ? -33.103 -0.915 25.058 1.00 89.19 110 GLY A O 1
ATOM 877 N N . LEU A 1 111 ? -31.107 -1.794 24.535 1.00 86.50 111 LEU A N 1
ATOM 878 C CA . LEU A 1 111 ? -30.368 -0.537 24.471 1.00 86.50 111 LEU A CA 1
ATOM 879 C C . LEU A 1 111 ? -30.261 -0.035 23.026 1.00 86.50 111 LEU A C 1
ATOM 881 O O . LEU A 1 111 ? -30.068 -0.803 22.081 1.00 86.50 111 LEU A O 1
ATOM 885 N N . VAL A 1 112 ? -30.338 1.286 22.851 1.00 87.19 112 VAL A N 1
ATOM 886 C CA . VAL A 1 112 ? -30.119 1.928 21.550 1.00 87.19 112 VAL A CA 1
ATOM 887 C C . VAL A 1 112 ? -28.622 1.968 21.260 1.00 87.19 112 VAL A C 1
ATOM 889 O O . VAL A 1 112 ? -27.836 2.470 22.064 1.00 87.19 112 VAL A O 1
ATOM 892 N N . ALA A 1 113 ? -28.229 1.475 20.085 1.00 85.56 113 ALA A N 1
ATOM 893 C CA . ALA A 1 113 ? -26.843 1.462 19.627 1.00 85.56 113 ALA A CA 1
ATOM 894 C C . ALA A 1 113 ? -26.345 2.870 19.254 1.00 85.56 113 ALA A C 1
ATOM 896 O O . ALA A 1 113 ? -26.200 3.211 18.082 1.00 85.56 113 ALA A O 1
ATOM 897 N N . THR A 1 114 ? -26.110 3.693 20.270 1.00 89.19 114 THR A N 1
ATOM 898 C CA . THR A 1 114 ? -25.437 4.989 20.152 1.00 89.19 114 THR A CA 1
ATOM 899 C C . THR A 1 114 ? -23.919 4.799 20.177 1.00 89.19 114 THR A C 1
ATOM 901 O O . THR A 1 114 ? -23.422 3.793 20.686 1.00 89.19 114 THR A O 1
ATOM 904 N N . GLU A 1 115 ? -23.154 5.767 19.664 1.00 85.44 115 GLU A N 1
ATOM 905 C CA . GLU A 1 115 ? -21.681 5.702 19.678 1.00 85.44 115 GLU A CA 1
ATOM 906 C C . GLU A 1 115 ? -21.117 5.525 21.101 1.00 85.44 115 GLU A C 1
ATOM 908 O O . GLU A 1 115 ? -20.139 4.803 21.298 1.00 85.44 115 GLU A O 1
ATOM 913 N N . THR A 1 116 ? -21.769 6.113 22.111 1.00 87.00 116 THR A N 1
ATOM 914 C CA . THR A 1 116 ? -21.377 5.977 23.521 1.00 87.00 116 THR A CA 1
ATOM 915 C C . THR A 1 116 ? -21.591 4.557 24.043 1.00 87.00 116 THR A C 1
ATOM 917 O O . THR A 1 116 ? -20.710 4.010 24.704 1.00 87.00 116 THR A O 1
ATOM 920 N N . GLU A 1 117 ? -22.723 3.929 23.719 1.00 87.38 117 GLU A N 1
ATOM 921 C CA . GLU A 1 117 ? -23.015 2.552 24.138 1.00 87.38 117 GLU A CA 1
ATOM 922 C C . GLU A 1 117 ? -22.146 1.535 23.390 1.00 87.38 117 GLU A C 1
ATOM 924 O O . GLU A 1 117 ? -21.660 0.577 23.986 1.00 87.38 117 GLU A O 1
ATOM 929 N N . ILE A 1 118 ? -21.840 1.781 22.113 1.00 87.12 118 ILE A N 1
ATOM 930 C CA . ILE A 1 118 ? -20.874 0.970 21.358 1.00 87.12 118 ILE A CA 1
ATOM 931 C C . ILE A 1 118 ? -19.475 1.079 21.985 1.00 87.12 118 ILE A C 1
ATOM 933 O O . ILE A 1 118 ? -18.761 0.078 22.069 1.00 87.12 118 ILE A O 1
ATOM 937 N N . ALA A 1 119 ? -19.066 2.266 22.446 1.00 87.12 119 ALA A N 1
ATOM 938 C CA . ALA A 1 119 ? -17.786 2.449 23.127 1.00 87.12 119 ALA A CA 1
ATOM 939 C C . ALA A 1 119 ? -17.727 1.701 24.471 1.00 87.12 119 ALA A C 1
ATOM 941 O O . ALA A 1 119 ? -16.730 1.026 24.740 1.00 87.12 119 ALA A O 1
ATOM 942 N N . LYS A 1 120 ? -18.799 1.756 25.276 1.00 88.31 120 LYS A N 1
ATOM 943 C CA . LYS A 1 120 ? -18.916 0.973 26.521 1.00 88.31 120 LYS A CA 1
ATOM 944 C C . LYS A 1 120 ? -18.875 -0.526 26.246 1.00 88.31 120 LYS A C 1
ATOM 946 O O . LYS A 1 120 ? -18.065 -1.229 26.840 1.00 88.31 120 LYS A O 1
ATOM 951 N N . TRP A 1 121 ? -19.653 -0.991 25.270 1.00 90.81 121 TRP A N 1
ATOM 952 C CA . TRP A 1 121 ? -19.670 -2.390 24.855 1.00 90.81 121 TRP A CA 1
ATOM 953 C C . TRP A 1 121 ? -18.277 -2.877 24.432 1.00 90.81 121 TRP A C 1
ATOM 955 O O . TRP A 1 121 ? -17.844 -3.949 24.850 1.00 90.81 121 TRP A O 1
ATOM 965 N N . LYS A 1 122 ? -17.518 -2.072 23.671 1.00 88.25 122 LYS A N 1
ATOM 966 C CA . LYS A 1 122 ? -16.129 -2.401 23.298 1.00 88.25 122 LYS A CA 1
ATOM 967 C C . LYS A 1 122 ? -15.218 -2.528 24.523 1.00 88.25 122 LYS A C 1
ATOM 969 O O . LYS A 1 122 ? -14.408 -3.453 24.572 1.00 88.25 122 LYS A O 1
ATOM 974 N N . ALA A 1 123 ? -15.343 -1.623 25.495 1.00 88.56 123 ALA A N 1
ATOM 975 C CA . ALA A 1 123 ? -14.562 -1.663 26.730 1.00 88.56 123 ALA A CA 1
ATOM 976 C C . ALA A 1 123 ? -14.890 -2.909 27.574 1.00 88.56 123 ALA A C 1
ATOM 978 O O . ALA A 1 123 ? -13.974 -3.602 28.017 1.00 88.56 123 ALA A O 1
ATOM 979 N N . GLU A 1 124 ? -16.175 -3.248 27.715 1.00 88.44 124 GLU A N 1
ATOM 980 C CA . GLU A 1 124 ? -16.641 -4.468 28.390 1.00 88.44 124 GLU A CA 1
ATOM 981 C C . GLU A 1 124 ? -16.075 -5.731 27.727 1.00 88.44 124 GLU A C 1
ATOM 983 O O . GLU A 1 124 ? -15.525 -6.604 28.398 1.00 88.44 124 GLU A O 1
ATOM 988 N N . ARG A 1 125 ? -16.140 -5.811 26.392 1.00 87.50 125 ARG A N 1
ATOM 989 C CA . ARG A 1 125 ? -15.623 -6.949 25.614 1.00 87.50 125 ARG A CA 1
ATOM 990 C C . ARG A 1 125 ? -14.109 -7.111 25.742 1.00 87.50 125 ARG A C 1
ATOM 992 O O . ARG A 1 125 ? -13.618 -8.239 25.679 1.00 87.50 125 ARG A O 1
ATOM 999 N N . PHE A 1 126 ? -13.372 -6.010 25.876 1.00 85.06 126 PHE A N 1
ATOM 1000 C CA . PHE A 1 126 ? -11.922 -6.023 26.070 1.00 85.06 126 PHE A CA 1
ATOM 1001 C C . PHE A 1 126 ? -11.548 -6.465 27.491 1.00 85.06 126 PHE A C 1
ATOM 1003 O O . PHE A 1 126 ? -10.680 -7.322 27.650 1.00 85.06 126 PHE A O 1
ATOM 1010 N N . ALA A 1 127 ? -12.252 -5.960 28.509 1.00 86.50 127 ALA A N 1
ATOM 1011 C CA . ALA A 1 127 ? -12.074 -6.381 29.898 1.00 86.50 127 ALA A CA 1
ATOM 1012 C C . ALA A 1 127 ? -12.406 -7.872 30.095 1.00 86.50 127 ALA A C 1
ATOM 1014 O O . ALA A 1 127 ? -11.629 -8.602 30.708 1.00 86.50 127 ALA A O 1
AT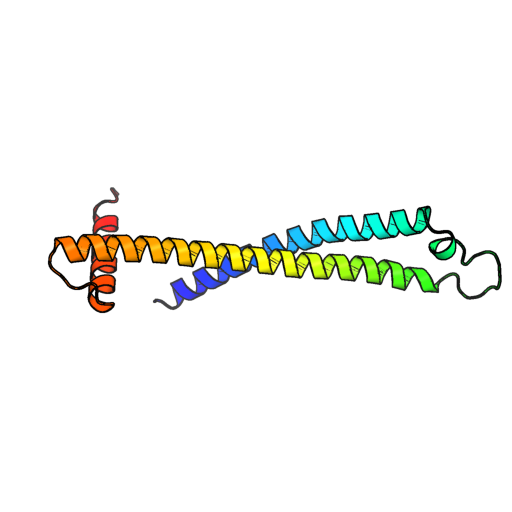OM 1015 N N . ALA A 1 128 ? -13.506 -8.352 29.502 1.00 85.38 128 ALA A N 1
ATOM 1016 C CA . ALA A 1 128 ? -13.890 -9.763 29.544 1.00 85.38 128 ALA A CA 1
ATOM 1017 C C . ALA A 1 128 ? -12.838 -10.676 28.888 1.00 85.38 128 ALA A C 1
ATOM 1019 O O . ALA A 1 128 ? -12.506 -11.724 29.436 1.00 85.38 128 ALA A O 1
ATOM 1020 N N . GLN A 1 129 ? -12.262 -10.261 27.752 1.00 84.50 129 GLN A N 1
ATOM 1021 C CA . GLN A 1 129 ? -11.191 -11.012 27.085 1.00 84.50 129 GLN A CA 1
ATOM 1022 C C . GLN A 1 129 ? -9.921 -11.109 27.936 1.00 84.50 129 GLN A C 1
ATOM 1024 O O . GLN A 1 129 ? -9.312 -12.177 27.987 1.00 84.50 129 GLN A O 1
ATOM 1029 N N . GLN A 1 130 ? -9.536 -10.032 28.627 1.00 81.81 130 GLN A N 1
ATOM 1030 C CA . GLN A 1 130 ? -8.389 -10.056 29.540 1.00 81.81 130 GLN A CA 1
ATOM 1031 C C . GLN A 1 130 ? -8.627 -10.967 30.744 1.00 81.81 130 GLN A C 1
ATOM 1033 O O . GLN A 1 130 ? -7.738 -11.733 31.097 1.00 81.81 130 GLN A O 1
ATOM 1038 N N . ALA A 1 131 ? -9.828 -10.936 31.326 1.00 82.31 131 ALA A N 1
ATOM 1039 C CA . ALA A 1 131 ? -10.187 -11.802 32.448 1.00 82.31 131 ALA A CA 1
ATOM 1040 C C . ALA A 1 131 ? -10.225 -13.295 32.065 1.00 82.31 131 ALA A C 1
ATOM 1042 O O . ALA A 1 131 ? -9.958 -14.154 32.898 1.00 82.31 131 ALA A O 1
ATOM 1043 N N . SER A 1 132 ? -10.542 -13.612 30.805 1.00 78.88 132 SER A N 1
ATOM 1044 C CA . SER A 1 132 ? -10.627 -14.990 30.300 1.00 78.88 132 SER A CA 1
ATOM 1045 C C . SER A 1 132 ? -9.302 -15.597 29.822 1.00 78.88 132 SER A C 1
ATOM 1047 O O . SER A 1 132 ? -9.283 -16.762 29.432 1.00 78.88 132 SER A O 1
ATOM 1049 N N . ARG A 1 133 ? -8.202 -14.832 29.803 1.00 71.06 133 ARG A N 1
ATOM 1050 C CA . ARG A 1 133 ? -6.894 -15.316 29.346 1.00 71.06 133 ARG A CA 1
ATOM 1051 C C . ARG A 1 133 ? -6.176 -15.971 30.540 1.00 71.06 133 ARG A C 1
ATOM 1053 O O . ARG A 1 133 ? -5.777 -15.236 31.441 1.00 71.06 133 ARG A O 1
ATOM 1060 N N . PRO A 1 134 ? -6.051 -17.312 30.603 1.00 61.97 134 PRO A N 1
ATOM 1061 C CA . PRO A 1 134 ? -5.356 -17.965 31.708 1.00 61.97 134 PRO A CA 1
ATOM 1062 C C . PRO A 1 134 ? -3.874 -17.564 31.686 1.00 61.97 134 PRO A C 1
ATOM 1064 O O . PRO A 1 134 ? -3.286 -17.438 30.608 1.00 61.97 134 PRO A O 1
ATOM 1067 N N . SER A 1 135 ? -3.325 -17.307 32.875 1.00 62.75 135 SER A N 1
ATOM 1068 C CA . SER A 1 135 ? -1.912 -16.993 33.133 1.00 62.75 135 SER A CA 1
ATOM 1069 C C . SER A 1 135 ? -0.980 -18.127 32.737 1.00 62.75 135 SER A C 1
ATOM 1071 O O . SER A 1 135 ? -1.338 -19.278 33.082 1.00 62.75 135 SER A O 1
#